Protein AF-A0A8D9FHT0-F1 (afdb_monomer_lite)

Organism: NCBI:txid428564

InterPro domains:
  IPR005331 Sulfotransferase [PF03567] (3-118)
  IPR018011 Carbohydrate sulfotransferase 8-10 [PTHR12137] (2-121)

Structure (mmCIF, N/CA/C/O backbone):
data_AF-A0A8D9FHT0-F1
#
_entry.id   AF-A0A8D9FHT0-F1
#
loop_
_atom_site.group_PDB
_atom_site.id
_atom_site.type_symbol
_atom_site.label_atom_id
_atom_site.label_alt_id
_atom_site.label_comp_id
_atom_site.label_asym_id
_atom_site.label_entity_id
_atom_site.label_seq_id
_atom_site.pdbx_PDB_ins_code
_atom_site.Cartn_x
_atom_site.Cartn_y
_atom_site.Cartn_z
_atom_site.occupancy
_atom_site.B_iso_or_equiv
_atom_site.auth_seq_id
_atom_site.auth_comp_id
_atom_site.auth_asym_id
_atom_site.auth_atom_id
_atom_site.pdbx_PDB_model_num
ATOM 1 N N . ARG A 1 1 ? 11.904 -12.312 -23.264 1.00 68.75 1 ARG A N 1
ATOM 2 C CA . ARG A 1 1 ? 10.991 -13.235 -23.988 1.00 68.75 1 ARG A CA 1
ATOM 3 C C . ARG A 1 1 ? 10.876 -14.484 -23.127 1.00 68.75 1 ARG A C 1
ATOM 5 O O . ARG A 1 1 ? 11.935 -14.932 -22.701 1.00 68.75 1 ARG A O 1
ATOM 12 N N . PRO A 1 2 ? 9.663 -14.980 -22.835 1.00 80.62 2 PRO A N 1
ATOM 13 C CA . PRO A 1 2 ? 9.481 -16.118 -21.934 1.00 80.62 2 PRO A CA 1
ATOM 14 C C . PRO A 1 2 ? 10.185 -17.368 -22.469 1.00 80.62 2 PRO A C 1
ATOM 16 O O . PRO A 1 2 ? 10.289 -17.547 -23.688 1.00 80.62 2 PRO A O 1
ATOM 19 N N . THR A 1 3 ? 10.683 -18.204 -21.558 1.00 86.88 3 THR A N 1
ATOM 20 C CA . THR A 1 3 ? 11.285 -19.500 -21.895 1.00 86.88 3 THR A CA 1
ATOM 21 C C . THR A 1 3 ? 10.193 -20.556 -22.103 1.00 86.88 3 THR A C 1
ATOM 23 O O . THR A 1 3 ? 9.031 -20.333 -21.764 1.00 86.88 3 THR A O 1
ATOM 26 N N . ASN A 1 4 ? 10.542 -21.735 -22.631 1.00 92.06 4 ASN A N 1
ATOM 27 C CA . ASN A 1 4 ? 9.584 -22.846 -22.741 1.00 92.06 4 ASN A CA 1
ATOM 28 C C . ASN A 1 4 ? 9.063 -23.311 -21.368 1.00 92.06 4 ASN A C 1
ATOM 30 O O . ASN A 1 4 ? 7.916 -23.744 -21.264 1.00 92.06 4 ASN A O 1
ATOM 34 N N . HIS A 1 5 ? 9.883 -23.199 -20.318 1.00 90.00 5 HIS A N 1
ATOM 35 C CA . HIS A 1 5 ? 9.452 -23.480 -18.950 1.00 90.00 5 HIS A CA 1
ATOM 36 C C . HIS A 1 5 ? 8.397 -22.466 -18.500 1.00 90.00 5 HIS A C 1
ATOM 38 O O . HIS A 1 5 ? 7.301 -22.857 -18.109 1.00 90.00 5 HIS A O 1
ATOM 44 N N . SER A 1 6 ? 8.671 -21.171 -18.692 1.00 88.12 6 SER A N 1
ATOM 45 C CA . SER A 1 6 ? 7.744 -20.085 -18.352 1.00 88.12 6 SER A CA 1
ATOM 46 C C . SER A 1 6 ? 6.393 -20.235 -19.062 1.00 88.12 6 SER A C 1
ATOM 48 O O . SER A 1 6 ? 5.349 -20.000 -18.466 1.00 88.12 6 SER A O 1
ATOM 50 N N . LEU A 1 7 ? 6.393 -20.667 -20.332 1.00 87.19 7 LEU A N 1
ATOM 51 C CA . LEU A 1 7 ? 5.167 -20.888 -21.114 1.00 87.19 7 LEU A CA 1
ATOM 52 C C . LEU A 1 7 ? 4.338 -22.094 -20.650 1.00 87.19 7 LEU A C 1
ATOM 54 O O . LEU A 1 7 ? 3.150 -22.152 -20.955 1.00 87.19 7 LEU A O 1
ATOM 58 N N . SER A 1 8 ? 4.953 -23.063 -19.969 1.00 91.62 8 SER A N 1
ATOM 59 C CA . SER A 1 8 ? 4.286 -24.294 -19.526 1.00 91.62 8 SER A CA 1
ATOM 60 C C . SER A 1 8 ? 3.886 -24.269 -18.050 1.00 91.62 8 SER A C 1
ATOM 62 O O . SER A 1 8 ? 2.823 -24.787 -17.722 1.00 91.62 8 SER A O 1
ATOM 64 N N . HIS A 1 9 ? 4.702 -23.665 -17.181 1.00 90.50 9 HIS A N 1
ATOM 65 C CA . HIS A 1 9 ? 4.516 -23.694 -15.725 1.00 90.50 9 HIS A CA 1
ATOM 66 C C . HIS A 1 9 ? 4.124 -22.332 -15.141 1.00 90.50 9 HIS A C 1
ATOM 68 O O . HIS A 1 9 ? 3.348 -22.283 -14.190 1.00 90.50 9 HIS A O 1
ATOM 74 N N . GLY A 1 10 ? 4.616 -21.228 -15.717 1.00 86.00 10 GLY A N 1
ATOM 75 C CA . GLY A 1 10 ? 4.297 -19.868 -15.265 1.00 86.00 10 GLY A CA 1
ATOM 76 C C . GLY A 1 10 ? 4.744 -19.538 -13.833 1.00 86.00 10 GLY A C 1
ATOM 77 O O . GLY A 1 10 ? 4.212 -18.611 -13.229 1.00 86.00 10 GLY A O 1
ATOM 78 N N . ASP A 1 11 ? 5.695 -20.287 -13.280 1.00 90.19 11 ASP A N 1
ATOM 79 C CA . ASP A 1 11 ? 6.167 -20.213 -11.892 1.00 90.19 11 ASP A CA 1
ATOM 80 C C . ASP A 1 11 ? 7.479 -19.422 -11.724 1.00 90.19 11 ASP A C 1
ATOM 82 O O . ASP A 1 11 ? 7.941 -19.211 -10.603 1.00 90.19 11 ASP A O 1
ATOM 86 N N . ASP A 1 12 ? 8.066 -18.944 -12.822 1.00 90.75 12 ASP A N 1
ATOM 87 C CA . ASP A 1 12 ? 9.341 -18.221 -12.868 1.00 90.75 12 ASP A CA 1
ATOM 88 C C . ASP A 1 12 ? 9.189 -16.708 -13.105 1.00 90.75 12 ASP A C 1
ATOM 90 O O . ASP A 1 12 ? 10.163 -16.023 -13.422 1.00 90.75 12 ASP A O 1
ATOM 94 N N . VAL A 1 13 ? 7.979 -16.167 -12.928 1.00 91.12 13 VAL A N 1
ATOM 95 C CA . VAL A 1 13 ? 7.694 -14.738 -13.119 1.00 91.12 13 VAL A CA 1
ATOM 96 C C . VAL A 1 13 ? 8.490 -13.893 -12.125 1.00 91.12 13 VAL A C 1
ATOM 98 O O . VAL A 1 13 ? 8.353 -14.017 -10.905 1.00 91.12 13 VAL A O 1
ATOM 101 N N . THR A 1 14 ? 9.299 -12.970 -12.643 1.00 92.06 14 THR A N 1
ATOM 102 C CA . THR A 1 14 ? 10.044 -12.026 -11.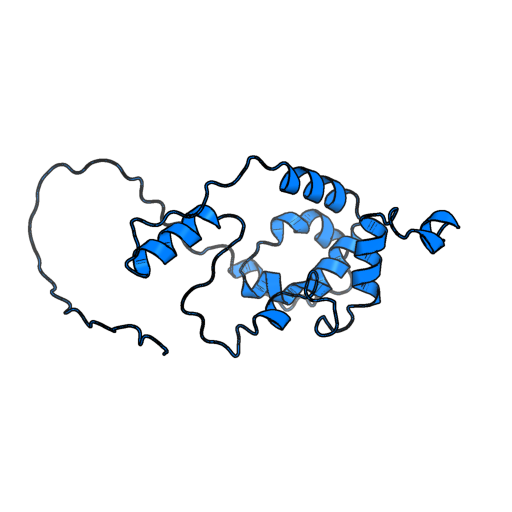807 1.00 92.06 14 THR A CA 1
ATOM 103 C C . THR A 1 14 ? 9.162 -10.872 -11.330 1.00 92.06 14 THR A C 1
ATOM 105 O O . THR A 1 14 ? 8.187 -10.485 -11.976 1.00 92.06 14 THR A O 1
ATOM 108 N N . PHE A 1 15 ? 9.549 -10.233 -10.222 1.00 93.31 15 PHE A N 1
ATOM 109 C CA . PHE A 1 15 ? 8.834 -9.055 -9.718 1.00 93.31 15 PHE A CA 1
ATOM 110 C C . PHE A 1 15 ? 8.802 -7.897 -10.732 1.00 93.31 15 PHE A C 1
ATOM 112 O O . PHE A 1 15 ? 7.802 -7.193 -10.839 1.00 93.31 15 PHE A O 1
ATOM 119 N N . SER A 1 16 ? 9.873 -7.722 -11.514 1.00 93.94 16 SER A N 1
ATOM 120 C CA . SER A 1 16 ? 9.934 -6.700 -12.566 1.00 93.94 16 SER A CA 1
ATOM 121 C C . SER A 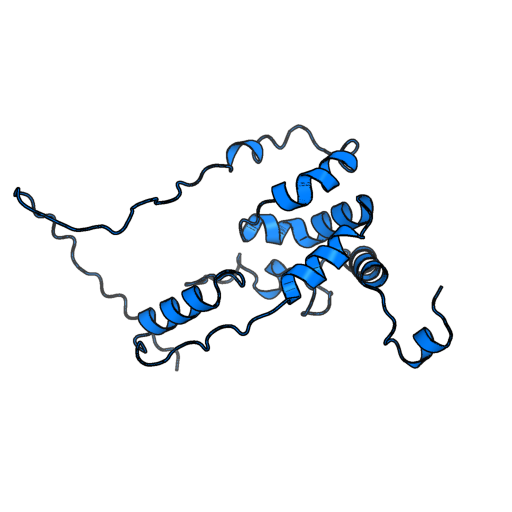1 16 ? 8.983 -7.005 -13.725 1.00 93.94 16 SER A C 1
ATOM 123 O O . SER A 1 16 ? 8.294 -6.108 -14.211 1.00 93.94 16 SER A O 1
ATOM 125 N N . GLU A 1 17 ? 8.884 -8.264 -14.157 1.00 92.94 17 GLU A N 1
ATOM 126 C CA . GLU A 1 17 ? 7.907 -8.665 -15.178 1.00 92.94 17 GLU A CA 1
ATOM 127 C C . GLU A 1 17 ? 6.476 -8.470 -14.687 1.00 92.94 17 GLU A C 1
ATOM 129 O O . GLU A 1 17 ? 5.649 -7.935 -15.425 1.00 92.94 17 GLU A O 1
ATOM 134 N N . PHE A 1 18 ? 6.205 -8.817 -13.427 1.00 93.50 18 PHE A N 1
ATOM 135 C CA . PHE A 1 18 ? 4.915 -8.563 -12.798 1.00 93.50 18 PHE A CA 1
ATOM 136 C C . PHE A 1 18 ? 4.585 -7.063 -12.748 1.00 93.50 18 PHE A C 1
ATOM 138 O O . PHE A 1 18 ? 3.523 -6.657 -13.211 1.00 93.50 18 PHE A O 1
ATOM 145 N N . ALA A 1 19 ? 5.506 -6.215 -12.282 1.00 94.31 19 ALA A N 1
ATOM 146 C CA . ALA A 1 19 ? 5.321 -4.762 -12.261 1.00 94.31 19 ALA A CA 1
ATOM 147 C C . ALA A 1 19 ? 5.012 -4.189 -13.657 1.00 94.31 19 ALA A C 1
ATOM 149 O O . ALA A 1 19 ? 4.067 -3.419 -13.825 1.00 94.31 19 ALA A O 1
ATOM 150 N N . ASN A 1 20 ? 5.766 -4.609 -14.676 1.00 93.25 20 ASN A N 1
ATOM 151 C CA . ASN A 1 20 ? 5.535 -4.197 -16.062 1.00 93.25 20 ASN A CA 1
ATOM 152 C C . ASN A 1 20 ? 4.193 -4.700 -16.609 1.00 93.25 20 ASN A C 1
ATOM 154 O O . ASN A 1 20 ? 3.529 -3.990 -17.365 1.00 93.25 20 ASN A O 1
ATOM 158 N N . PHE A 1 21 ? 3.773 -5.907 -16.226 1.00 92.94 21 PHE A N 1
ATOM 159 C CA . PHE A 1 21 ? 2.455 -6.433 -16.564 1.00 92.94 21 PHE A CA 1
ATOM 160 C C . PHE A 1 21 ? 1.334 -5.555 -15.990 1.00 92.94 21 PHE A C 1
ATOM 162 O O . PHE A 1 21 ? 0.391 -5.243 -16.720 1.00 92.94 21 PHE A O 1
ATOM 169 N N . LEU A 1 22 ? 1.453 -5.113 -14.731 1.00 94.50 22 LEU A N 1
ATOM 170 C CA . LEU A 1 22 ? 0.481 -4.204 -14.112 1.00 94.50 22 LEU A CA 1
ATOM 171 C C . LEU A 1 22 ? 0.409 -2.869 -14.852 1.00 94.50 22 LEU A C 1
ATOM 173 O O . LEU A 1 22 ? -0.681 -2.421 -15.189 1.00 94.50 22 LEU A O 1
ATOM 177 N N . ILE A 1 23 ? 1.559 -2.265 -15.160 1.00 92.62 23 ILE A N 1
ATOM 178 C CA . ILE A 1 23 ? 1.622 -0.988 -15.887 1.00 92.62 23 ILE A CA 1
ATOM 179 C C . ILE A 1 23 ? 0.979 -1.112 -17.272 1.00 92.62 23 ILE A C 1
ATOM 181 O O . ILE A 1 23 ? 0.225 -0.238 -17.690 1.00 92.62 23 ILE A O 1
ATOM 185 N N . LYS A 1 24 ? 1.273 -2.198 -17.997 1.00 91.19 24 LYS A N 1
ATOM 186 C CA . LYS A 1 24 ? 0.816 -2.377 -19.378 1.00 91.19 24 LYS A CA 1
ATOM 187 C C . LYS A 1 24 ? -0.681 -2.670 -19.481 1.00 91.19 24 LYS A C 1
ATOM 189 O O . LYS A 1 24 ? -1.307 -2.233 -20.441 1.00 91.19 24 LYS A O 1
ATOM 194 N N . ASN A 1 25 ? -1.231 -3.438 -18.542 1.00 87.69 25 ASN A N 1
ATOM 195 C CA . ASN A 1 25 ? -2.609 -3.933 -18.620 1.00 87.69 25 ASN A CA 1
ATOM 196 C C . ASN A 1 25 ? -3.568 -3.242 -17.639 1.00 87.69 25 ASN A C 1
ATOM 198 O O . ASN A 1 25 ? -4.762 -3.518 -17.662 1.00 87.69 25 ASN A O 1
ATOM 202 N N . GLY A 1 26 ? -3.065 -2.367 -16.768 1.00 80.62 26 GLY A N 1
ATOM 203 C CA . GLY A 1 26 ? -3.842 -1.694 -15.730 1.00 80.62 26 GLY A CA 1
ATOM 204 C C . GLY A 1 26 ? -4.388 -0.326 -16.129 1.00 80.62 26 GLY A C 1
ATOM 205 O O . GLY A 1 26 ? -4.586 0.488 -15.239 1.00 80.62 26 GLY A O 1
ATOM 206 N N . SER A 1 27 ? -4.604 -0.043 -17.421 1.00 69.44 27 SER A N 1
ATOM 207 C CA . SER A 1 27 ? -4.847 1.316 -17.946 1.00 69.44 27 SER A CA 1
ATOM 208 C C . SER A 1 27 ? -5.939 2.120 -17.225 1.00 69.44 27 SER A C 1
ATOM 210 O O . SER A 1 27 ? -5.793 3.333 -17.140 1.00 69.44 27 SER A O 1
ATOM 212 N N . ASP A 1 28 ? -6.945 1.459 -16.638 1.00 69.06 28 ASP A N 1
ATOM 213 C CA . ASP A 1 28 ? -7.997 2.103 -15.832 1.00 69.06 28 ASP A CA 1
ATOM 214 C C . ASP A 1 28 ? -8.105 1.573 -14.391 1.00 69.06 28 ASP A C 1
ATOM 216 O O . ASP A 1 28 ? -9.021 1.956 -13.668 1.00 69.06 28 ASP A O 1
ATOM 220 N N . GLY A 1 29 ? -7.223 0.662 -13.964 1.00 75.44 29 GLY A N 1
ATOM 221 C CA . GLY A 1 29 ? -7.236 0.045 -12.630 1.00 75.44 29 GLY A CA 1
ATOM 222 C C . GLY A 1 29 ? -8.425 -0.888 -12.340 1.00 75.44 29 GLY A C 1
ATOM 223 O O . GLY A 1 29 ? -8.240 -1.957 -11.768 1.00 75.44 29 GLY A O 1
ATOM 224 N N . ALA A 1 30 ? -9.639 -0.531 -12.759 1.00 74.50 30 ALA A N 1
ATOM 225 C CA . ALA A 1 30 ? -10.904 -1.155 -12.375 1.00 74.50 30 ALA A CA 1
ATOM 226 C C . ALA A 1 30 ? -11.045 -2.628 -12.796 1.00 74.50 30 ALA A C 1
ATOM 228 O O . ALA A 1 30 ? -11.562 -3.431 -12.025 1.00 74.50 30 ALA A O 1
ATOM 229 N N . GLU A 1 31 ? -10.532 -2.998 -13.971 1.00 84.31 31 GLU A N 1
ATOM 230 C CA . GLU A 1 31 ? -10.610 -4.367 -14.514 1.00 84.31 31 GLU A CA 1
ATOM 231 C C . GLU A 1 31 ? -9.413 -5.247 -14.112 1.00 84.31 31 GLU A C 1
ATOM 233 O O . GLU A 1 31 ? -9.283 -6.394 -14.541 1.00 84.31 31 GLU A O 1
ATOM 238 N N . MET A 1 32 ? -8.512 -4.734 -13.269 1.00 91.69 32 MET A N 1
ATOM 239 C CA . MET A 1 32 ? -7.407 -5.528 -12.736 1.00 91.69 32 MET A CA 1
ATOM 240 C C . MET A 1 32 ? -7.940 -6.612 -11.797 1.00 91.69 32 MET A C 1
ATOM 242 O O . MET A 1 32 ? -8.979 -6.437 -11.157 1.00 91.69 32 MET A O 1
ATOM 246 N N . ASN A 1 33 ? -7.211 -7.721 -11.672 1.00 92.88 33 ASN A N 1
ATOM 247 C CA . ASN A 1 33 ? -7.493 -8.723 -10.647 1.00 92.88 33 ASN A CA 1
ATOM 248 C C . ASN A 1 33 ? -7.542 -8.058 -9.260 1.00 92.88 33 ASN A C 1
ATOM 250 O O . ASN A 1 33 ? -6.706 -7.214 -8.939 1.00 92.88 33 ASN A O 1
ATOM 254 N N . GLU A 1 34 ? -8.509 -8.459 -8.442 1.00 93.50 34 GLU A N 1
ATOM 255 C CA . GLU A 1 34 ? -8.763 -7.903 -7.110 1.00 93.50 34 GLU A CA 1
ATOM 256 C C . GLU A 1 34 ? -7.554 -7.904 -6.165 1.00 93.50 34 GLU A C 1
ATOM 258 O O . GLU A 1 34 ? -7.473 -7.042 -5.298 1.00 93.50 34 GLU A O 1
ATOM 263 N N . HIS A 1 35 ? -6.580 -8.798 -6.345 1.00 93.00 35 HIS A N 1
ATOM 264 C CA . HIS A 1 35 ? -5.384 -8.853 -5.503 1.00 93.00 35 HIS A CA 1
ATOM 265 C C . HIS A 1 35 ? -4.387 -7.714 -5.751 1.00 93.00 35 HIS A C 1
ATOM 267 O O . HIS A 1 35 ? -3.557 -7.435 -4.888 1.00 93.00 35 HIS A O 1
ATOM 273 N N . TRP A 1 36 ? -4.430 -7.070 -6.917 1.00 92.69 36 TRP A N 1
ATOM 274 C CA . TRP A 1 36 ? -3.524 -5.970 -7.279 1.00 92.69 36 TRP A CA 1
ATOM 275 C C . TRP A 1 36 ? -4.249 -4.795 -7.939 1.00 92.69 36 TRP A C 1
ATOM 277 O O . TRP A 1 36 ? -3.628 -3.929 -8.557 1.00 92.69 36 TRP A O 1
ATOM 287 N N . ARG A 1 37 ? -5.575 -4.771 -7.816 1.00 94.44 37 ARG A N 1
ATOM 288 C CA . ARG A 1 37 ? -6.418 -3.636 -8.164 1.00 94.44 37 ARG A CA 1
ATOM 289 C C . ARG A 1 37 ? -6.193 -2.510 -7.147 1.00 94.44 37 ARG A C 1
ATOM 291 O O . ARG A 1 37 ? -6.101 -2.806 -5.955 1.00 94.44 37 ARG A O 1
ATOM 298 N N . PRO A 1 38 ? -6.164 -1.234 -7.572 1.00 94.56 38 PRO A N 1
ATOM 299 C CA . PRO A 1 38 ? -6.137 -0.122 -6.633 1.00 94.56 38 PRO A CA 1
ATOM 300 C C . PRO A 1 38 ? -7.287 -0.199 -5.616 1.00 94.56 38 PRO A C 1
ATOM 302 O O . PRO A 1 38 ? -8.441 -0.472 -5.965 1.00 94.56 38 PRO A O 1
ATOM 305 N N . VAL A 1 39 ? -6.976 0.049 -4.348 1.00 93.81 39 VAL A N 1
ATOM 306 C CA . VAL A 1 39 ? -7.885 -0.162 -3.211 1.00 93.81 39 VAL A CA 1
ATOM 307 C C . VAL A 1 39 ? -9.123 0.723 -3.321 1.00 93.81 39 VAL A C 1
ATOM 309 O O . VAL A 1 39 ? -10.230 0.280 -3.017 1.00 93.81 39 VAL A O 1
ATOM 312 N N . HIS A 1 40 ? -8.990 1.946 -3.829 1.00 93.62 40 HIS A N 1
ATOM 313 C CA . HIS A 1 40 ? -10.120 2.848 -4.035 1.00 93.62 40 HIS A CA 1
ATOM 314 C C . HIS A 1 40 ? -11.167 2.303 -5.021 1.00 93.62 40 HIS A C 1
ATOM 316 O O . HIS A 1 40 ? -12.345 2.637 -4.881 1.00 93.62 40 HIS A O 1
ATOM 322 N N . HIS A 1 41 ? -10.792 1.431 -5.966 1.00 93.69 41 HIS A N 1
ATOM 323 C CA . HIS A 1 41 ? -11.761 0.740 -6.825 1.00 93.69 41 HIS A CA 1
ATOM 324 C C . HIS A 1 41 ? -12.483 -0.400 -6.097 1.00 93.69 41 HIS A C 1
ATOM 326 O O . HIS A 1 41 ? -13.653 -0.650 -6.381 1.00 93.69 41 HIS A O 1
ATOM 332 N N . LEU A 1 42 ? -11.813 -1.082 -5.163 1.00 93.00 42 LEU A N 1
ATOM 333 C CA . LEU A 1 42 ? -12.401 -2.174 -4.379 1.00 93.00 42 LEU A CA 1
ATOM 334 C C . LEU A 1 42 ? -13.333 -1.645 -3.286 1.00 93.00 42 LEU A C 1
ATOM 336 O O . LEU A 1 42 ? -14.480 -2.072 -3.184 1.00 93.00 42 LEU A O 1
ATOM 340 N N . CYS A 1 43 ? -12.851 -0.694 -2.491 1.00 92.38 43 CYS A N 1
ATOM 341 C CA . CYS A 1 43 ? -13.559 -0.178 -1.324 1.00 92.38 43 CYS A CA 1
ATOM 342 C C . CYS A 1 43 ? -14.534 0.953 -1.671 1.00 92.38 43 CYS A C 1
ATOM 344 O O . CYS A 1 43 ? -15.468 1.207 -0.926 1.00 92.38 43 CYS A O 1
ATOM 346 N N . GLN A 1 44 ? -14.349 1.652 -2.795 1.00 92.12 44 GLN A N 1
ATOM 347 C CA . GLN A 1 44 ? -15.209 2.776 -3.190 1.00 92.12 44 GLN A CA 1
ATOM 348 C C . GLN A 1 44 ? -15.449 3.781 -2.033 1.00 92.12 44 GLN A C 1
ATOM 350 O O . GLN A 1 44 ? -16.604 4.071 -1.701 1.00 92.12 44 GLN A O 1
ATOM 355 N N . PRO A 1 45 ? -14.387 4.349 -1.421 1.00 90.69 45 PRO A N 1
ATOM 356 C CA . PRO A 1 45 ? -14.489 5.185 -0.214 1.00 90.69 45 PRO A CA 1
ATOM 357 C C . PRO A 1 45 ? -15.330 6.456 -0.397 1.00 90.69 45 PRO A C 1
ATOM 359 O O . PRO A 1 45 ? -15.773 7.050 0.576 1.00 90.69 45 PRO A O 1
ATOM 362 N N . CYS A 1 46 ?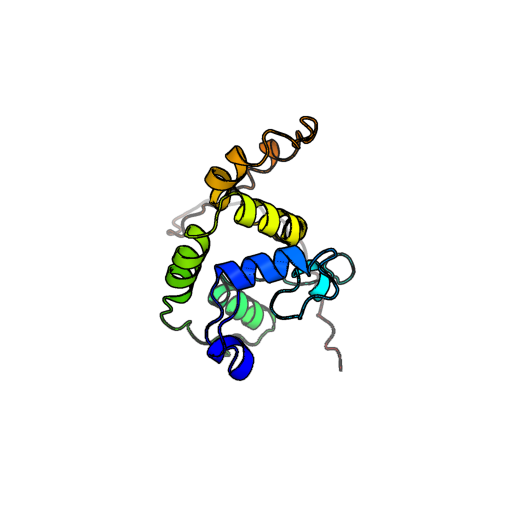 -15.590 6.874 -1.639 1.00 89.44 46 CYS A N 1
ATOM 363 C CA . CYS A 1 46 ? -16.477 7.999 -1.939 1.00 89.44 46 CYS A CA 1
ATOM 364 C C . CYS A 1 46 ? -17.974 7.633 -1.929 1.00 89.44 46 CYS A C 1
ATOM 366 O O . CYS A 1 46 ? -18.814 8.527 -1.966 1.00 89.44 46 CYS A O 1
ATOM 368 N N . LYS A 1 47 ? -18.319 6.340 -1.954 1.00 93.69 47 LYS A N 1
ATOM 369 C CA . LYS A 1 47 ? -19.705 5.843 -2.029 1.00 93.69 47 LYS A CA 1
ATOM 370 C C . LYS A 1 47 ? -20.156 5.128 -0.759 1.00 93.69 47 LYS A C 1
ATOM 372 O O . LYS A 1 47 ? -21.357 5.017 -0.532 1.00 93.69 47 LYS A O 1
ATOM 377 N N . ILE A 1 48 ? -19.215 4.620 0.031 1.00 94.31 48 ILE A N 1
ATOM 378 C CA . ILE A 1 48 ? -19.486 3.886 1.265 1.00 94.31 48 ILE A CA 1
ATOM 379 C C . ILE A 1 48 ? -19.016 4.731 2.446 1.00 94.31 48 ILE A C 1
ATOM 381 O O . ILE A 1 48 ? -17.867 5.166 2.489 1.00 94.31 48 ILE A O 1
ATOM 385 N N . ASN A 1 49 ? -19.908 4.943 3.414 1.00 94.94 49 ASN A N 1
ATOM 386 C CA . ASN A 1 49 ? -19.588 5.642 4.654 1.00 94.94 49 ASN A CA 1
ATOM 387 C C . ASN A 1 49 ? -18.992 4.642 5.645 1.00 94.94 49 ASN A C 1
ATOM 389 O O . ASN A 1 49 ? -19.726 3.910 6.303 1.00 94.94 49 ASN A O 1
ATOM 393 N N . TYR A 1 50 ? -17.667 4.587 5.706 1.00 92.44 50 TYR A N 1
ATOM 394 C CA . TYR A 1 50 ? -16.950 3.729 6.639 1.00 92.44 50 TYR A CA 1
ATOM 395 C C . TYR A 1 50 ? -16.915 4.346 8.039 1.00 92.44 50 TYR A C 1
ATOM 397 O O . TYR A 1 50 ? -16.492 5.488 8.199 1.00 92.44 50 TYR A O 1
ATOM 405 N N . ASP A 1 51 ? -17.292 3.567 9.054 1.00 92.44 51 ASP A N 1
ATOM 406 C CA . ASP A 1 51 ? -17.131 3.955 10.463 1.00 92.44 51 ASP A CA 1
ATOM 407 C C . ASP A 1 51 ? -15.675 3.809 10.941 1.00 92.44 51 ASP A C 1
ATOM 409 O O . ASP A 1 51 ? -15.261 4.442 11.911 1.00 92.44 51 ASP A O 1
ATOM 413 N N . PHE A 1 52 ? -14.887 2.976 10.250 1.00 92.19 52 PHE A N 1
ATOM 414 C CA . PHE A 1 52 ? -13.492 2.695 10.573 1.00 92.19 52 PHE A CA 1
ATOM 415 C C . PHE A 1 52 ? -12.671 2.377 9.314 1.00 92.19 52 PHE A C 1
ATOM 417 O O . PHE A 1 52 ? -13.125 1.636 8.441 1.00 92.19 52 PHE A O 1
ATOM 424 N N . ILE A 1 53 ? -11.445 2.905 9.243 1.00 91.62 53 ILE A N 1
ATOM 425 C CA . ILE A 1 53 ? -10.448 2.598 8.206 1.00 91.62 53 ILE A CA 1
ATOM 426 C C . ILE A 1 53 ? -9.135 2.251 8.914 1.00 91.62 53 ILE A C 1
ATOM 428 O O . ILE A 1 53 ? -8.492 3.131 9.484 1.00 91.62 53 ILE A O 1
ATOM 432 N N . GLY A 1 54 ? -8.749 0.975 8.874 1.00 92.44 54 GLY A N 1
ATOM 433 C CA . GLY A 1 54 ? -7.495 0.485 9.455 1.00 92.44 54 GLY A CA 1
ATOM 434 C C . GLY A 1 54 ? -6.341 0.435 8.452 1.00 92.44 54 GLY A C 1
ATOM 435 O O . GLY A 1 54 ? -6.545 0.553 7.238 1.00 92.44 54 GLY A O 1
ATOM 436 N N . LYS A 1 55 ? -5.123 0.218 8.954 1.00 92.38 55 LYS A N 1
ATOM 437 C CA . LYS A 1 55 ? -3.903 0.050 8.150 1.00 92.38 55 LYS A CA 1
ATOM 438 C C . LYS A 1 55 ? -3.236 -1.292 8.431 1.00 92.38 55 LYS A C 1
ATOM 440 O O . LYS A 1 55 ? -3.282 -1.810 9.540 1.00 92.38 55 LYS A O 1
ATOM 445 N N . HIS A 1 56 ? -2.565 -1.856 7.427 1.00 89.31 56 HIS A N 1
ATOM 446 C CA . HIS A 1 56 ? -1.842 -3.122 7.604 1.00 89.31 56 HIS A CA 1
ATOM 447 C C . HIS A 1 56 ? -0.672 -2.973 8.581 1.00 89.31 56 HIS A C 1
ATOM 449 O O . HIS A 1 56 ? -0.349 -3.902 9.318 1.00 89.31 56 HIS A O 1
ATOM 455 N N . GLU A 1 57 ? -0.051 -1.795 8.603 1.00 88.81 57 GLU A N 1
ATOM 456 C CA . GLU A 1 57 ? 1.055 -1.459 9.494 1.00 88.81 57 GLU A CA 1
ATOM 457 C C . GLU A 1 57 ? 0.650 -1.440 10.974 1.00 88.81 57 GLU A C 1
ATOM 459 O O . GLU A 1 57 ? 1.507 -1.662 11.824 1.00 88.81 57 GLU A O 1
ATOM 464 N N . THR A 1 58 ? -0.631 -1.197 11.261 1.00 92.62 58 THR A N 1
ATOM 465 C CA . THR A 1 58 ? -1.226 -1.117 12.605 1.00 92.62 58 THR A CA 1
ATOM 466 C C . THR A 1 58 ? -2.336 -2.149 12.796 1.00 92.62 58 THR A C 1
ATOM 468 O O . THR A 1 58 ? -3.192 -1.991 13.659 1.00 92.62 58 THR A O 1
ATOM 471 N N . LEU A 1 59 ? -2.340 -3.224 11.994 1.00 93.62 59 LEU A N 1
ATOM 472 C CA . LEU A 1 59 ? -3.442 -4.191 11.937 1.00 93.62 59 LEU A CA 1
ATOM 473 C C . LEU A 1 59 ? -3.775 -4.785 13.310 1.00 93.62 59 LEU A C 1
ATOM 475 O O . LEU A 1 59 ? -4.944 -4.982 13.632 1.00 93.62 59 LEU A O 1
ATOM 479 N N . TYR A 1 60 ? -2.752 -5.088 14.110 1.00 94.88 60 TYR A N 1
ATOM 480 C CA . TYR A 1 60 ? -2.938 -5.676 15.432 1.00 94.88 60 TYR A CA 1
ATOM 481 C C . TYR A 1 60 ? -3.612 -4.690 16.396 1.00 94.88 60 TYR A C 1
ATOM 483 O O . TYR A 1 60 ? -4.567 -5.055 17.085 1.00 94.88 60 TYR A O 1
ATOM 491 N N . GLU A 1 61 ? -3.146 -3.445 16.441 1.00 95.62 61 GLU A N 1
ATOM 492 C CA . GLU A 1 61 ? -3.701 -2.380 17.276 1.00 95.62 61 GLU A CA 1
ATOM 493 C C . GLU A 1 61 ? -5.121 -2.011 16.830 1.00 95.62 61 GLU A C 1
ATOM 495 O O . GLU A 1 61 ? -6.037 -1.986 17.654 1.00 95.62 61 GLU A O 1
ATOM 500 N N . ASP A 1 62 ? -5.311 -1.815 15.525 1.00 96.88 62 ASP A N 1
ATOM 501 C CA . ASP A 1 62 ? -6.577 -1.454 14.886 1.00 96.88 62 ASP A CA 1
ATOM 502 C C . ASP A 1 62 ? -7.659 -2.510 15.140 1.00 96.88 62 ASP A C 1
ATOM 504 O O . ASP A 1 62 ? -8.775 -2.186 15.550 1.00 96.88 62 ASP A O 1
ATOM 508 N N . ALA A 1 63 ? -7.329 -3.793 14.958 1.00 96.12 63 ALA A N 1
ATOM 509 C CA . ALA A 1 63 ? -8.276 -4.881 15.174 1.00 96.12 63 ALA A CA 1
ATOM 510 C C . ALA A 1 63 ? -8.673 -5.015 16.652 1.00 96.12 63 ALA A C 1
ATOM 512 O O . ALA A 1 63 ? -9.848 -5.212 16.962 1.00 96.12 63 ALA A O 1
ATOM 513 N N . ASN A 1 64 ? -7.719 -4.885 17.581 1.00 95.88 64 ASN A N 1
ATOM 514 C CA . ASN A 1 64 ? -8.020 -4.951 19.012 1.00 95.88 64 ASN A CA 1
ATOM 515 C C . ASN A 1 64 ? -8.827 -3.736 19.497 1.00 95.88 64 ASN A C 1
ATOM 517 O O . ASN A 1 64 ? -9.693 -3.895 20.362 1.00 95.88 64 ASN A O 1
ATOM 521 N N . LEU A 1 65 ? -8.580 -2.545 18.943 1.00 95.38 65 LEU A N 1
ATOM 522 C CA . LEU A 1 65 ? -9.403 -1.363 19.196 1.00 95.38 65 LEU A CA 1
ATOM 523 C C . LEU A 1 65 ? -10.841 -1.600 18.722 1.00 95.38 65 LEU A C 1
ATOM 525 O O . LEU A 1 65 ? -11.773 -1.412 19.500 1.00 95.38 65 LEU A O 1
ATOM 529 N N . LEU A 1 66 ? -11.022 -2.090 17.493 1.00 96.00 66 LEU A N 1
ATOM 530 C CA . LEU A 1 66 ? -12.348 -2.350 16.935 1.00 96.00 66 LEU A CA 1
ATOM 531 C C . LEU A 1 66 ? -13.127 -3.394 17.753 1.00 96.00 66 LEU A C 1
ATOM 533 O O . LEU A 1 66 ? -14.294 -3.178 18.065 1.00 96.00 66 LEU A O 1
ATOM 537 N N . LEU A 1 67 ? -12.483 -4.488 18.175 1.00 95.94 67 LEU A N 1
ATOM 538 C CA . LEU A 1 67 ? -13.105 -5.505 19.038 1.00 95.94 67 LEU A CA 1
ATOM 539 C C . LEU A 1 67 ? -13.577 -4.922 20.380 1.00 95.94 67 LEU A C 1
ATOM 541 O O . LEU A 1 67 ? -14.650 -5.275 20.876 1.00 95.94 67 LEU A O 1
ATOM 545 N N . LYS A 1 68 ? -12.803 -3.999 20.962 1.00 95.56 68 LYS A N 1
ATOM 546 C CA . LYS A 1 68 ? -13.190 -3.298 22.190 1.00 95.56 68 LYS A CA 1
ATOM 547 C C . LYS A 1 68 ? -14.410 -2.402 21.963 1.00 95.56 68 LYS A C 1
ATOM 549 O O . LYS A 1 68 ? -15.349 -2.474 22.754 1.00 95.56 68 LYS A O 1
ATOM 554 N N . GLU A 1 69 ? -14.418 -1.608 20.894 1.00 94.94 69 GLU A N 1
ATOM 555 C CA . GLU A 1 69 ? -15.542 -0.721 20.547 1.00 94.94 69 GLU A CA 1
ATOM 556 C C . GLU A 1 69 ? -16.824 -1.503 20.205 1.00 94.94 69 GLU A C 1
ATOM 558 O O . GLU A 1 69 ? -17.930 -1.055 20.496 1.00 94.94 69 GLU A O 1
ATOM 563 N N . MET A 1 70 ? -16.694 -2.723 19.674 1.00 95.62 70 MET A N 1
ATOM 564 C CA . MET A 1 70 ? -17.816 -3.638 19.423 1.00 95.62 70 MET A CA 1
ATOM 565 C C . MET A 1 70 ? -18.365 -4.323 20.689 1.00 95.62 70 MET A C 1
ATOM 567 O O . MET A 1 70 ? -19.300 -5.120 20.597 1.00 95.62 70 MET A O 1
ATOM 571 N N . GLY A 1 71 ? -17.805 -4.046 21.870 1.00 96.31 71 GLY A N 1
ATOM 572 C CA . GLY A 1 71 ? -18.259 -4.634 23.131 1.00 96.31 71 GLY A CA 1
ATOM 573 C C . GLY A 1 71 ? -17.835 -6.091 23.336 1.00 96.31 71 GLY A C 1
ATOM 574 O O . GLY A 1 71 ? -18.434 -6.784 24.156 1.00 96.31 71 GLY A O 1
ATOM 575 N N . VAL A 1 72 ? -16.796 -6.554 22.629 1.00 96.38 72 VAL A N 1
ATOM 576 C CA . VAL A 1 72 ? -16.219 -7.905 22.769 1.00 96.38 72 VAL A CA 1
ATOM 577 C C . VAL A 1 72 ? -14.753 -7.859 23.236 1.00 96.38 72 VAL A C 1
ATOM 579 O O . VAL A 1 72 ? -13.874 -8.436 22.595 1.00 96.38 72 VAL A O 1
ATOM 582 N N . PRO A 1 73 ? -14.443 -7.194 24.367 1.00 91.69 73 PRO A N 1
ATOM 583 C CA . PRO A 1 73 ? -13.065 -6.942 24.801 1.00 91.69 73 PRO A CA 1
ATOM 584 C C . PRO A 1 73 ? -12.271 -8.212 25.151 1.00 91.69 73 PRO A C 1
ATOM 586 O O . PRO A 1 73 ? -11.034 -8.168 25.171 1.00 91.69 73 PRO A O 1
ATOM 589 N N . ASP A 1 74 ? -12.969 -9.316 25.424 1.00 95.56 74 ASP A N 1
ATOM 590 C CA . ASP A 1 74 ? -12.386 -10.615 25.774 1.00 95.56 74 ASP A CA 1
ATOM 591 C C . ASP A 1 74 ? -11.855 -11.376 24.549 1.00 95.56 74 ASP A C 1
ATOM 593 O O . ASP A 1 74 ? -11.008 -12.260 24.685 1.00 95.56 74 ASP A O 1
ATOM 597 N N . VAL A 1 75 ? -12.303 -11.014 23.341 1.00 96.00 75 VAL A N 1
ATOM 598 C CA . VAL A 1 75 ? -11.749 -11.536 22.088 1.00 96.00 75 VAL A CA 1
ATOM 599 C C . VAL A 1 75 ? -10.507 -10.726 21.732 1.00 96.00 75 VAL A C 1
ATOM 601 O O . VAL A 1 75 ? -10.517 -9.495 21.772 1.00 96.00 75 VAL A O 1
ATOM 604 N N . LYS A 1 76 ? -9.419 -11.415 21.377 1.00 93.50 76 LYS A N 1
ATOM 605 C CA . LYS A 1 76 ? -8.163 -10.786 20.957 1.00 93.50 76 LYS A CA 1
ATOM 606 C C . LYS A 1 76 ? -7.835 -11.142 19.525 1.00 93.50 76 LYS A C 1
ATOM 608 O O . LYS A 1 76 ? -7.958 -12.298 19.121 1.00 93.50 76 LYS A O 1
ATOM 613 N N . PHE A 1 77 ? -7.380 -10.143 18.779 1.00 95.44 77 PHE A N 1
ATOM 614 C CA . PHE A 1 77 ? -6.796 -10.392 17.473 1.00 95.44 77 PHE A CA 1
ATOM 615 C C . PHE A 1 77 ? -5.479 -11.168 17.650 1.00 95.44 77 PHE A C 1
ATOM 617 O O . PHE A 1 77 ? -4.724 -10.855 18.578 1.00 95.44 77 PHE A O 1
ATOM 624 N N . PRO A 1 78 ? -5.186 -12.178 16.812 1.00 94.12 78 PRO A N 1
ATOM 625 C CA . PRO A 1 78 ? -3.947 -12.937 16.920 1.00 94.12 78 PRO A CA 1
ATOM 626 C C . PRO A 1 78 ? -2.718 -12.031 16.835 1.00 94.12 78 PRO A C 1
ATOM 628 O O . PRO A 1 78 ? -2.647 -11.150 15.976 1.00 94.12 78 PRO A O 1
ATOM 631 N N . SER A 1 79 ? -1.732 -12.269 17.701 1.00 90.50 79 SER A N 1
ATOM 632 C CA . SER A 1 79 ? -0.454 -11.564 17.616 1.00 90.50 79 SER A CA 1
ATOM 633 C C . SER A 1 79 ? 0.191 -11.810 16.250 1.00 90.50 79 SER A C 1
ATOM 635 O O . SER A 1 79 ? 0.217 -12.957 15.786 1.00 90.50 79 SER A O 1
ATOM 637 N N . PRO A 1 80 ? 0.721 -10.765 15.596 1.00 86.00 80 PRO A N 1
ATOM 638 C CA . PRO A 1 80 ? 1.311 -10.912 14.280 1.00 86.00 80 PRO A CA 1
ATOM 639 C C . PRO A 1 80 ? 2.543 -11.827 14.355 1.00 86.00 80 PRO A C 1
ATOM 641 O O . PRO A 1 80 ? 3.357 -11.694 15.275 1.00 86.00 80 PRO A O 1
ATOM 644 N N . PRO A 1 81 ? 2.715 -12.752 13.397 1.00 84.75 81 PRO A N 1
ATOM 645 C CA . PRO A 1 81 ? 3.931 -13.543 13.315 1.00 84.75 81 PRO A CA 1
ATOM 646 C C . PRO A 1 81 ? 5.118 -12.655 12.926 1.00 84.75 81 PRO A C 1
ATOM 648 O O . PRO A 1 81 ? 4.967 -11.654 12.218 1.00 84.75 81 PRO A O 1
ATOM 651 N N . VAL A 1 82 ? 6.326 -13.058 13.326 1.00 83.19 82 VAL A N 1
ATOM 652 C CA . VAL A 1 82 ? 7.552 -12.444 12.803 1.00 83.19 82 VAL A CA 1
ATOM 653 C C . VAL A 1 82 ? 7.602 -12.692 11.295 1.00 83.19 82 VAL A C 1
ATOM 655 O O . VAL A 1 82 ? 7.549 -13.834 10.843 1.00 83.19 82 VAL A O 1
ATOM 658 N N . SER A 1 83 ? 7.673 -11.615 10.513 1.00 84.19 83 SER A N 1
ATOM 659 C CA . SER A 1 83 ? 7.582 -11.666 9.055 1.00 84.19 83 SER A CA 1
ATOM 660 C C . SER A 1 83 ? 8.675 -10.825 8.410 1.00 84.19 83 SER A C 1
ATOM 662 O O . SER A 1 83 ? 8.802 -9.630 8.667 1.00 84.19 83 SER A O 1
ATOM 664 N N . GLU A 1 84 ? 9.432 -11.435 7.500 1.00 85.75 84 GLU A N 1
ATOM 665 C CA . GLU A 1 84 ? 10.416 -10.738 6.659 1.00 85.75 84 GLU A CA 1
ATOM 666 C C . GLU A 1 84 ? 9.794 -10.157 5.381 1.00 85.75 84 GLU A C 1
ATOM 668 O O . GLU A 1 84 ? 10.495 -9.609 4.527 1.00 85.75 84 GLU A O 1
ATOM 673 N N . THR A 1 85 ? 8.472 -10.267 5.225 1.00 86.19 85 THR A N 1
ATOM 674 C CA . THR A 1 85 ? 7.754 -9.879 4.002 1.00 86.19 85 THR A CA 1
ATOM 675 C C . THR A 1 85 ? 8.070 -8.444 3.596 1.00 86.19 85 THR A C 1
ATOM 677 O O . THR A 1 85 ? 8.421 -8.202 2.443 1.00 86.19 85 THR A O 1
ATOM 680 N N . ARG A 1 86 ? 8.071 -7.508 4.556 1.00 83.69 86 ARG A N 1
ATOM 681 C CA . ARG A 1 86 ? 8.438 -6.106 4.309 1.00 83.69 86 ARG A CA 1
ATOM 682 C C . ARG A 1 86 ? 9.839 -5.981 3.710 1.00 83.69 86 ARG A C 1
ATOM 684 O O . ARG A 1 86 ? 10.012 -5.298 2.712 1.00 83.69 86 ARG A O 1
ATOM 691 N N . GLN A 1 87 ? 10.831 -6.661 4.282 1.00 85.56 87 GLN A N 1
ATOM 692 C CA . GLN A 1 87 ? 12.219 -6.587 3.817 1.00 85.56 87 GLN A CA 1
ATOM 693 C C . GLN A 1 87 ? 12.375 -7.190 2.415 1.00 85.56 87 GLN A C 1
ATOM 695 O O . GLN A 1 87 ? 13.016 -6.594 1.547 1.00 85.56 87 GLN A O 1
ATOM 700 N N . ARG A 1 88 ? 11.745 -8.346 2.169 1.00 88.50 88 ARG A N 1
ATOM 701 C CA . ARG A 1 88 ? 11.768 -9.027 0.867 1.00 88.50 88 ARG A CA 1
ATOM 702 C C . ARG A 1 88 ? 11.115 -8.181 -0.223 1.00 88.50 88 ARG A C 1
ATOM 704 O O . ARG A 1 88 ? 11.717 -8.015 -1.281 1.00 88.50 88 ARG A O 1
ATOM 711 N N . ILE A 1 89 ? 9.931 -7.626 0.042 1.00 86.62 89 ILE A N 1
ATOM 712 C CA . ILE A 1 89 ? 9.219 -6.760 -0.907 1.00 86.62 89 ILE A CA 1
ATOM 713 C C . ILE A 1 89 ? 10.021 -5.485 -1.164 1.00 86.62 89 ILE A C 1
ATOM 715 O O . ILE A 1 89 ? 10.239 -5.150 -2.324 1.00 86.62 89 ILE A O 1
ATOM 719 N N . THR A 1 90 ? 10.542 -4.823 -0.124 1.00 85.00 90 THR A N 1
ATOM 720 C CA . THR A 1 90 ? 11.392 -3.633 -0.291 1.00 85.00 90 THR A CA 1
ATOM 721 C C . THR A 1 90 ? 12.588 -3.929 -1.192 1.00 85.00 90 THR A C 1
ATOM 723 O O . THR A 1 90 ? 12.858 -3.167 -2.114 1.00 85.00 90 THR A O 1
ATOM 726 N N . LYS A 1 91 ? 13.278 -5.058 -0.990 1.00 87.69 91 LYS A N 1
ATOM 727 C CA . LYS A 1 91 ? 14.411 -5.450 -1.838 1.00 87.69 91 LYS A CA 1
ATOM 728 C C . LYS A 1 91 ? 14.007 -5.632 -3.305 1.00 87.69 91 LYS A C 1
ATOM 730 O O . LYS A 1 91 ? 14.727 -5.180 -4.186 1.00 87.69 91 LYS A O 1
ATOM 735 N N . GLN A 1 92 ? 12.876 -6.285 -3.572 1.00 90.12 92 GLN A N 1
ATOM 736 C CA . GLN A 1 92 ? 12.376 -6.467 -4.940 1.00 90.12 92 GLN A CA 1
ATOM 737 C C . GLN A 1 92 ? 11.970 -5.133 -5.578 1.00 90.12 92 GLN A C 1
ATOM 739 O O . GLN A 1 92 ? 12.302 -4.877 -6.732 1.00 90.12 92 GLN A O 1
ATOM 744 N N . PHE A 1 93 ? 11.312 -4.265 -4.812 1.00 88.00 93 PHE A N 1
ATOM 745 C CA . PHE A 1 93 ? 10.869 -2.952 -5.267 1.00 88.00 93 PHE A CA 1
ATOM 746 C C . PHE A 1 93 ? 12.038 -2.021 -5.601 1.00 88.00 93 PHE A C 1
ATOM 748 O O . PHE A 1 93 ? 12.016 -1.357 -6.633 1.00 88.00 93 PHE A O 1
ATOM 755 N N . LEU A 1 94 ? 13.095 -2.021 -4.784 1.00 84.81 94 LEU A N 1
ATOM 756 C CA . LEU A 1 94 ? 14.302 -1.223 -5.025 1.00 84.81 94 LEU A CA 1
ATOM 757 C C . LEU A 1 94 ? 15.110 -1.683 -6.250 1.00 84.81 94 LEU A C 1
ATOM 759 O O . LEU A 1 94 ? 15.925 -0.917 -6.751 1.00 84.81 94 LEU A O 1
ATOM 763 N N . ASN A 1 95 ? 14.883 -2.903 -6.747 1.00 89.38 95 ASN A N 1
ATOM 764 C CA . ASN A 1 95 ? 15.510 -3.398 -7.977 1.00 89.38 95 ASN A CA 1
ATOM 765 C C . ASN A 1 95 ? 14.785 -2.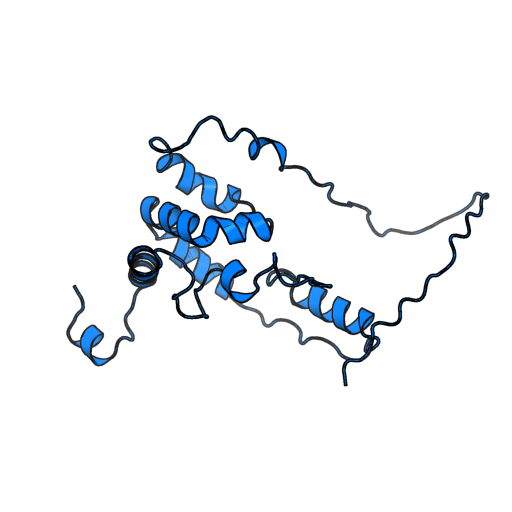936 -9.254 1.00 89.38 95 ASN A C 1
ATOM 767 O O . ASN A 1 95 ? 15.256 -3.221 -10.357 1.00 89.38 95 ASN A O 1
ATOM 771 N N . LEU A 1 96 ? 13.628 -2.278 -9.137 1.00 89.56 96 LEU A N 1
ATOM 772 C CA . LEU A 1 96 ? 12.911 -1.736 -10.287 1.00 89.56 96 LEU A CA 1
ATOM 773 C C . LEU A 1 96 ? 13.596 -0.475 -10.823 1.00 89.56 96 LEU A C 1
ATOM 775 O O . LEU A 1 96 ? 14.218 0.284 -10.082 1.00 89.56 96 LEU A O 1
ATOM 779 N N . SER A 1 97 ? 13.433 -0.212 -12.121 1.00 89.94 97 SER A N 1
ATOM 780 C CA . SER A 1 97 ? 13.881 1.060 -12.690 1.00 89.94 97 SER A CA 1
ATOM 781 C C . SER A 1 97 ? 13.035 2.223 -12.167 1.00 89.94 97 SER A C 1
ATOM 783 O O . SER A 1 97 ? 11.840 2.067 -11.900 1.00 89.94 97 SER A O 1
ATOM 785 N N . HIS A 1 98 ? 13.627 3.417 -12.105 1.00 85.69 98 HIS A N 1
ATOM 786 C CA . HIS A 1 98 ? 12.911 4.637 -11.721 1.00 85.69 98 HIS A CA 1
ATOM 787 C C . HIS A 1 98 ? 11.649 4.869 -12.567 1.00 85.69 98 HIS A C 1
ATOM 789 O O . HIS A 1 98 ? 10.597 5.191 -12.020 1.00 85.69 98 HIS A O 1
ATOM 795 N N . THR A 1 99 ? 11.713 4.623 -13.880 1.00 88.25 99 THR A N 1
ATOM 796 C CA . THR A 1 99 ? 10.556 4.717 -14.786 1.00 88.25 99 THR A CA 1
ATOM 797 C C . THR A 1 99 ? 9.433 3.759 -14.391 1.00 88.25 99 THR A C 1
ATOM 799 O O . THR A 1 99 ? 8.277 4.170 -14.335 1.00 88.25 99 THR A O 1
ATOM 802 N N . THR A 1 100 ? 9.766 2.507 -14.056 1.00 89.94 100 THR A N 1
ATOM 803 C CA . THR A 1 100 ? 8.777 1.509 -13.609 1.00 89.94 100 THR A CA 1
ATOM 804 C C . THR A 1 100 ? 8.116 1.960 -12.307 1.00 89.94 100 THR A C 1
ATOM 806 O O . THR A 1 100 ? 6.896 1.912 -12.179 1.00 89.94 100 THR A O 1
ATOM 809 N N . ILE A 1 101 ? 8.907 2.458 -11.351 1.00 89.25 101 ILE A N 1
ATOM 810 C CA . ILE A 1 101 ? 8.407 2.977 -10.071 1.00 89.25 101 ILE A CA 1
ATOM 811 C C . ILE A 1 101 ? 7.456 4.162 -10.293 1.00 89.25 101 ILE A C 1
ATOM 813 O O . ILE A 1 101 ? 6.381 4.208 -9.699 1.00 89.25 101 ILE A O 1
ATOM 817 N N . ALA A 1 102 ? 7.817 5.102 -11.168 1.00 86.50 102 ALA A N 1
ATOM 818 C CA . ALA A 1 102 ? 6.990 6.262 -11.486 1.00 86.50 102 ALA A CA 1
ATOM 819 C C . ALA A 1 102 ? 5.655 5.877 -12.147 1.00 86.50 102 ALA A C 1
ATOM 821 O O . ALA A 1 102 ? 4.617 6.451 -11.812 1.00 86.50 102 ALA A O 1
ATOM 822 N N . GLN A 1 103 ? 5.667 4.894 -13.052 1.00 90.00 103 GLN A N 1
ATOM 823 C CA . GLN A 1 103 ? 4.464 4.382 -13.713 1.00 90.00 103 GLN A CA 1
ATOM 824 C C . GLN A 1 103 ? 3.563 3.600 -12.750 1.00 90.00 103 GLN A C 1
ATOM 826 O O . GLN A 1 103 ? 2.353 3.819 -12.746 1.00 90.00 103 GLN A O 1
ATOM 831 N N . LEU A 1 104 ? 4.138 2.756 -11.883 1.00 91.12 104 LEU A N 1
ATOM 832 C CA . LEU A 1 104 ? 3.395 2.109 -10.796 1.00 91.12 104 LEU A CA 1
ATOM 833 C C . LEU A 1 104 ? 2.761 3.147 -9.870 1.00 91.12 104 LEU A C 1
ATOM 835 O O . LEU A 1 104 ? 1.598 3.020 -9.505 1.00 91.12 104 LEU A O 1
ATOM 839 N N . TYR A 1 105 ? 3.496 4.199 -9.515 1.00 89.25 105 TYR A N 1
ATOM 840 C CA . TYR A 1 105 ? 2.937 5.267 -8.699 1.00 89.25 105 TYR A CA 1
ATOM 841 C C . TYR A 1 105 ? 1.744 5.940 -9.389 1.00 89.25 105 TYR A C 1
ATOM 843 O O . TYR A 1 105 ? 0.717 6.127 -8.746 1.00 89.25 105 TYR A O 1
ATOM 851 N N . LYS A 1 106 ? 1.833 6.246 -10.690 1.00 89.44 106 LYS A N 1
ATOM 852 C CA . LYS A 1 106 ? 0.706 6.827 -11.437 1.00 89.44 106 LYS A CA 1
ATOM 853 C C . LYS A 1 106 ? -0.520 5.905 -11.426 1.00 89.44 106 LYS A C 1
ATOM 855 O O . LYS A 1 106 ? -1.627 6.393 -11.230 1.00 89.44 106 LYS A O 1
ATOM 860 N N . LEU A 1 107 ? -0.314 4.590 -11.534 1.00 91.94 107 LEU A N 1
ATOM 861 C CA . LEU A 1 107 ? -1.379 3.584 -11.439 1.00 91.94 107 LEU A CA 1
ATOM 862 C C . LEU A 1 107 ? -2.074 3.567 -10.061 1.00 91.94 107 LEU A C 1
ATOM 864 O O . LEU A 1 107 ? -3.292 3.436 -9.992 1.00 91.94 107 LEU A O 1
ATOM 868 N N . PHE A 1 108 ? -1.328 3.737 -8.965 1.00 92.19 108 PHE A N 1
ATOM 869 C CA . PHE A 1 108 ? -1.860 3.686 -7.591 1.00 92.19 108 PHE A CA 1
ATOM 870 C C . PHE A 1 108 ? -2.048 5.066 -6.934 1.00 92.19 108 PHE A C 1
ATOM 872 O O . PHE A 1 108 ? -2.354 5.151 -5.745 1.00 92.19 108 PHE A O 1
ATOM 879 N N . GLN A 1 109 ? -1.885 6.166 -7.676 1.00 90.06 109 GLN A N 1
ATOM 880 C CA . GLN A 1 109 ? -1.787 7.528 -7.133 1.00 90.06 109 GLN A CA 1
ATOM 881 C C . GLN A 1 109 ? -2.957 7.900 -6.214 1.00 90.06 109 GLN A C 1
ATOM 883 O O . GLN A 1 109 ? -2.760 8.536 -5.176 1.00 90.06 109 GLN A O 1
ATOM 888 N N . MET A 1 110 ? -4.177 7.515 -6.591 1.00 90.62 110 MET A N 1
ATOM 889 C CA . MET A 1 110 ? -5.368 7.819 -5.802 1.00 90.62 110 MET A CA 1
ATOM 890 C C . MET A 1 110 ? -5.376 7.112 -4.448 1.00 90.62 110 MET A C 1
ATOM 892 O O . MET A 1 110 ? -5.808 7.722 -3.475 1.00 90.62 110 MET A O 1
ATOM 896 N N . ASP A 1 111 ? -4.836 5.896 -4.343 1.00 92.31 111 ASP A N 1
ATOM 897 C CA . ASP A 1 111 ? -4.725 5.201 -3.056 1.00 92.31 111 ASP A CA 1
ATOM 898 C C . ASP A 1 111 ? -3.762 5.933 -2.122 1.00 92.31 111 ASP A C 1
ATOM 900 O O . ASP A 1 111 ? -4.075 6.155 -0.952 1.00 92.31 111 ASP A O 1
ATOM 904 N N . PHE A 1 112 ? -2.616 6.382 -2.644 1.00 91.25 112 PHE A N 1
ATOM 905 C CA . PHE A 1 112 ? -1.664 7.166 -1.856 1.00 91.25 112 PHE A CA 1
ATOM 906 C C . PHE A 1 112 ? -2.303 8.441 -1.300 1.00 91.25 112 PHE A C 1
ATOM 908 O O . PHE A 1 112 ? -2.122 8.756 -0.122 1.00 91.25 112 PHE A O 1
ATOM 915 N N . LYS A 1 113 ? -3.088 9.143 -2.129 1.00 88.81 113 LYS A N 1
ATOM 916 C CA . LYS A 1 113 ? -3.807 10.359 -1.731 1.00 88.81 113 LYS A CA 1
ATOM 917 C C . LYS A 1 113 ? -4.907 10.069 -0.707 1.00 88.81 113 LYS A C 1
ATOM 919 O O . LYS A 1 113 ? -4.956 10.729 0.324 1.00 88.81 113 LYS A O 1
ATOM 924 N N . LEU A 1 114 ? -5.771 9.090 -0.973 1.00 90.94 114 LEU A N 1
ATOM 925 C CA . LEU A 1 114 ? -6.946 8.797 -0.144 1.00 90.94 114 LEU A CA 1
ATOM 926 C C . LEU A 1 114 ? -6.580 8.204 1.220 1.00 90.94 114 LEU A C 1
ATOM 928 O O . LEU A 1 114 ? -7.227 8.524 2.213 1.00 90.94 114 LEU A O 1
ATOM 932 N N . PHE A 1 115 ? -5.540 7.370 1.286 1.00 90.25 115 PHE A N 1
ATOM 933 C CA . PHE A 1 115 ? -5.126 6.680 2.517 1.00 90.25 115 PHE A CA 1
ATOM 934 C C . PHE A 1 115 ? -3.897 7.310 3.189 1.00 90.25 115 PHE A C 1
ATOM 936 O O . PHE A 1 115 ? -3.360 6.788 4.176 1.00 90.25 115 PHE A O 1
ATOM 943 N N . ASN A 1 116 ? -3.495 8.483 2.689 1.00 88.00 116 ASN A N 1
ATOM 944 C CA . ASN A 1 116 ? -2.502 9.359 3.293 1.00 88.00 116 ASN A CA 1
ATOM 945 C C . ASN A 1 116 ? -1.129 8.679 3.465 1.00 88.00 116 ASN A C 1
ATOM 947 O O . ASN A 1 116 ? -0.500 8.769 4.526 1.00 88.00 116 ASN A O 1
ATOM 951 N N . TYR A 1 117 ? -0.687 7.965 2.426 1.00 85.88 117 TYR A N 1
ATOM 952 C CA . TYR A 1 117 ? 0.643 7.362 2.356 1.00 85.88 117 TYR A CA 1
ATOM 953 C C . TYR A 1 117 ? 1.655 8.375 1.804 1.00 85.88 117 TYR A C 1
ATOM 955 O O . TYR A 1 117 ? 1.461 8.939 0.727 1.00 85.88 117 TYR A O 1
ATOM 963 N N . ASP A 1 118 ? 2.744 8.607 2.545 1.00 76.19 118 ASP A N 1
ATOM 964 C CA . ASP A 1 118 ? 3.768 9.583 2.163 1.00 76.19 118 ASP A CA 1
ATOM 965 C C . ASP A 1 118 ? 4.636 9.073 1.005 1.00 76.19 118 ASP A C 1
ATOM 967 O O . ASP A 1 118 ? 5.246 8.001 1.048 1.00 76.19 118 ASP A O 1
ATOM 971 N N . LEU A 1 119 ? 4.741 9.909 -0.021 1.00 66.81 119 LEU A N 1
ATOM 972 C CA . LEU A 1 119 ? 5.540 9.674 -1.211 1.00 66.81 119 LEU A CA 1
ATOM 973 C C . LEU A 1 119 ? 7.017 9.970 -1.008 1.00 66.81 119 LEU A C 1
ATOM 975 O O . LEU A 1 119 ? 7.810 9.613 -1.872 1.00 66.81 119 LEU A O 1
ATOM 979 N N . LYS A 1 120 ? 7.437 10.562 0.115 1.00 64.56 120 LYS A N 1
ATOM 980 C CA . LYS A 1 120 ? 8.860 10.766 0.439 1.00 64.56 120 LYS A CA 1
ATOM 981 C C . LYS A 1 120 ? 9.648 9.459 0.435 1.00 64.56 120 LYS A C 1
ATOM 983 O O . LYS A 1 120 ? 10.807 9.465 0.031 1.00 64.56 120 LYS A O 1
ATOM 988 N N . ALA A 1 121 ? 9.006 8.337 0.763 1.00 54.22 121 ALA A N 1
ATOM 989 C CA . ALA A 1 121 ? 9.602 7.005 0.650 1.00 54.22 121 ALA A CA 1
ATOM 990 C C . ALA A 1 121 ? 9.947 6.607 -0.803 1.00 54.22 121 ALA A C 1
ATOM 992 O O . ALA A 1 121 ? 10.845 5.799 -1.022 1.00 54.22 121 ALA A O 1
ATOM 993 N N . VAL A 1 122 ? 9.267 7.197 -1.791 1.00 58.16 122 VAL A N 1
ATOM 994 C CA . VAL A 1 122 ? 9.423 6.930 -3.233 1.00 58.16 122 VAL A CA 1
ATOM 995 C C . VAL A 1 122 ? 10.064 8.126 -3.972 1.00 58.16 122 VAL A C 1
ATOM 997 O O . VAL A 1 122 ? 10.584 7.984 -5.077 1.00 58.16 122 VAL A O 1
ATOM 1000 N N . SER A 1 123 ? 10.094 9.303 -3.340 1.00 53.06 123 SER A N 1
ATOM 1001 C CA . SER A 1 123 ? 10.465 10.610 -3.902 1.00 53.06 123 SER A CA 1
ATOM 1002 C C . SER A 1 123 ? 11.859 10.637 -4.526 1.00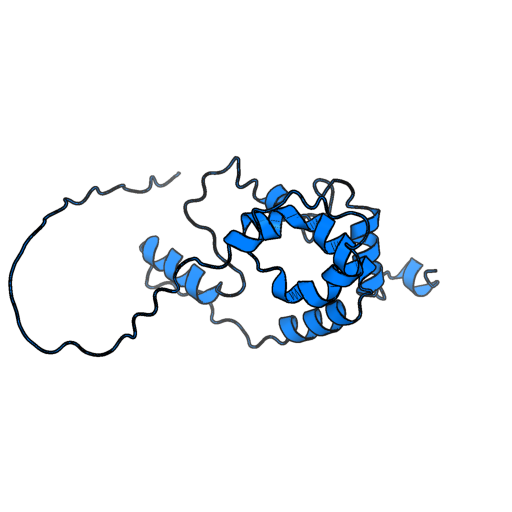 53.06 123 SER A C 1
ATOM 1004 O O . SER A 1 123 ? 12.010 11.098 -5.653 1.00 53.06 123 SER A O 1
ATOM 1006 N N . ASN A 1 124 ? 12.867 10.031 -3.889 1.00 53.81 124 ASN A N 1
ATOM 1007 C CA . ASN A 1 124 ? 14.223 9.978 -4.457 1.00 53.81 124 ASN A CA 1
ATOM 1008 C C . ASN A 1 124 ? 14.280 9.244 -5.813 1.00 53.81 124 ASN A C 1
ATOM 1010 O O . ASN A 1 124 ? 15.196 9.481 -6.593 1.00 53.81 124 ASN A O 1
ATOM 1014 N N . SER A 1 125 ? 13.296 8.383 -6.103 1.00 51.16 125 SER A N 1
ATOM 1015 C CA . SER A 1 125 ? 13.149 7.682 -7.383 1.00 51.16 125 SER A CA 1
ATOM 1016 C C . SER A 1 125 ? 12.217 8.384 -8.377 1.00 51.16 125 SER A C 1
ATOM 1018 O O . SER A 1 125 ? 12.314 8.137 -9.575 1.00 51.16 125 SER A O 1
ATOM 1020 N N . ILE A 1 126 ? 11.320 9.245 -7.894 1.00 53.16 126 ILE A N 1
ATOM 1021 C CA . ILE A 1 126 ? 10.296 9.948 -8.682 1.00 53.16 126 ILE A CA 1
ATOM 1022 C C . ILE A 1 126 ? 10.830 11.289 -9.204 1.00 53.16 126 ILE A C 1
ATOM 1024 O O . ILE A 1 126 ? 10.566 11.639 -10.352 1.00 53.16 126 ILE A O 1
ATOM 1028 N N . THR A 1 127 ? 11.649 11.999 -8.422 1.00 51.94 127 THR A N 1
ATOM 1029 C CA . THR A 1 127 ? 12.209 13.314 -8.792 1.00 51.94 127 THR A CA 1
ATOM 1030 C C . THR A 1 127 ? 13.003 13.284 -10.108 1.00 51.94 127 THR A C 1
ATOM 1032 O O . THR A 1 127 ? 13.047 14.286 -10.811 1.00 51.94 127 THR A O 1
ATOM 1035 N N . TYR A 1 128 ? 13.570 12.134 -10.493 1.00 43.50 128 TYR A N 1
ATOM 1036 C CA . TYR A 1 128 ? 14.303 11.970 -11.757 1.00 43.50 128 TYR A CA 1
ATOM 1037 C C . TYR A 1 128 ? 13.424 11.688 -12.988 1.00 43.50 128 TYR A C 1
ATOM 1039 O O . TYR A 1 128 ? 13.892 11.870 -14.106 1.00 43.50 128 TYR A O 1
ATOM 1047 N N . VAL A 1 129 ? 12.176 11.236 -12.815 1.00 45.94 129 VAL A N 1
ATOM 1048 C CA . VAL A 1 129 ? 11.286 10.851 -13.934 1.00 45.94 129 VAL A CA 1
ATOM 1049 C C . VAL A 1 129 ? 10.294 11.964 -14.292 1.00 45.94 129 VAL A C 1
ATOM 1051 O O . VAL A 1 129 ? 9.846 12.045 -15.428 1.00 45.94 129 VAL A O 1
ATOM 1054 N N . TYR A 1 130 ? 9.975 12.852 -13.347 1.00 42.03 130 TYR A N 1
ATOM 1055 C CA . TYR A 1 130 ? 8.946 13.892 -13.495 1.00 42.03 130 TYR A CA 1
ATOM 1056 C C . TYR A 1 130 ? 9.474 15.261 -13.965 1.00 42.03 130 TYR A C 1
ATOM 1058 O O . TYR A 1 130 ? 8.787 16.266 -13.795 1.00 42.03 130 TYR A O 1
ATOM 1066 N N . VAL A 1 131 ? 10.665 15.335 -14.568 1.00 41.38 131 VAL A N 1
ATOM 1067 C CA . VAL A 1 131 ? 11.171 16.602 -15.135 1.00 41.38 131 VAL A CA 1
ATOM 1068 C C . VAL A 1 131 ? 10.456 17.047 -16.419 1.00 41.38 131 VAL A C 1
ATOM 1070 O O . VAL A 1 131 ? 10.569 18.219 -16.755 1.00 41.38 131 VAL A O 1
ATOM 1073 N N . ASP A 1 132 ? 9.648 16.194 -17.062 1.00 33.94 132 ASP A N 1
ATOM 1074 C CA . ASP A 1 132 ? 8.962 16.558 -18.318 1.00 33.94 132 ASP A CA 1
ATOM 1075 C C . ASP A 1 132 ? 7.425 16.699 -18.216 1.00 33.94 132 ASP A C 1
ATOM 1077 O O . ASP A 1 132 ? 6.803 17.214 -19.141 1.00 33.94 132 ASP A O 1
ATOM 1081 N N . GLU A 1 133 ? 6.783 16.304 -17.106 1.00 40.78 133 GLU A N 1
ATOM 1082 C CA . GLU A 1 133 ? 5.304 16.276 -16.997 1.00 40.78 133 GLU A CA 1
ATOM 1083 C C . GLU A 1 133 ? 4.754 16.747 -15.634 1.00 40.78 133 GLU A C 1
ATOM 1085 O O . GLU A 1 133 ? 3.653 16.375 -15.224 1.00 40.78 133 GLU A O 1
ATOM 1090 N N . PHE A 1 134 ? 5.502 17.572 -14.896 1.00 40.47 134 PHE A N 1
ATOM 1091 C CA . PHE A 1 134 ? 4.960 18.239 -13.711 1.00 40.47 134 PHE A CA 1
ATOM 1092 C C . PHE A 1 134 ? 4.316 19.571 -14.112 1.00 40.47 134 PHE A C 1
ATOM 1094 O O . PHE A 1 134 ? 5.011 20.545 -14.408 1.00 40.47 134 PHE A O 1
ATOM 1101 N N . ASP A 1 135 ? 2.982 19.632 -14.102 1.00 44.38 135 ASP A N 1
ATOM 1102 C CA . ASP A 1 135 ? 2.276 20.911 -14.064 1.00 44.38 135 ASP A CA 1
ATOM 1103 C C . ASP A 1 135 ? 2.675 21.629 -12.767 1.00 44.38 135 ASP A C 1
ATOM 1105 O O . ASP A 1 135 ? 2.249 21.280 -11.665 1.00 44.38 135 ASP A O 1
ATOM 1109 N N . SER A 1 136 ? 3.536 22.639 -12.904 1.00 40.06 136 SER A N 1
ATOM 1110 C CA . SER A 1 136 ? 4.063 23.443 -11.795 1.00 40.06 136 SER A CA 1
ATOM 1111 C C . SER A 1 136 ? 2.993 24.208 -10.994 1.00 40.06 136 SER A C 1
ATOM 1113 O O . SER A 1 136 ? 3.327 24.946 -10.061 1.00 40.06 136 SER A O 1
ATOM 1115 N N . SER A 1 137 ? 1.712 24.066 -11.346 1.00 40.69 137 SER A N 1
ATOM 1116 C CA . SER A 1 137 ? 0.592 24.704 -10.665 1.00 40.69 137 SER A CA 1
ATOM 1117 C C . SER A 1 137 ? 0.046 23.933 -9.452 1.00 40.69 137 SER A C 1
ATOM 1119 O O . SER A 1 137 ? -0.615 24.564 -8.622 1.00 40.69 137 SER A O 1
ATOM 1121 N N . ASP A 1 138 ? 0.399 22.654 -9.253 1.00 46.69 138 ASP A N 1
ATOM 1122 C CA . ASP A 1 138 ? -0.032 21.843 -8.096 1.00 46.69 138 ASP A CA 1
ATOM 1123 C C . ASP A 1 138 ? 0.722 22.232 -6.800 1.00 46.69 138 ASP A C 1
ATOM 1125 O O . ASP A 1 138 ? 1.549 21.514 -6.234 1.00 46.69 138 ASP A O 1
ATOM 1129 N N . LYS A 1 139 ? 0.425 23.438 -6.299 1.00 43.72 139 LYS A N 1
ATOM 1130 C CA . LYS A 1 139 ? 1.001 24.064 -5.090 1.00 43.72 139 LYS A CA 1
ATOM 1131 C C . LYS A 1 139 ? 0.477 23.483 -3.772 1.00 43.72 139 LYS A C 1
ATOM 1133 O O . LYS A 1 139 ? 0.818 23.989 -2.700 1.00 43.72 139 LYS A O 1
ATOM 1138 N N . GLU A 1 140 ? -0.376 22.467 -3.831 1.00 41.22 140 GLU A N 1
ATOM 1139 C CA . GLU A 1 140 ? -1.081 21.935 -2.664 1.00 41.22 140 GLU A CA 1
ATOM 1140 C C . GLU A 1 140 ? -0.253 20.890 -1.899 1.00 41.22 140 GLU A C 1
ATOM 1142 O O . GLU A 1 140 ? -0.295 20.842 -0.672 1.00 41.22 140 GLU A O 1
ATOM 1147 N N . TRP A 1 141 ? 0.610 20.133 -2.584 1.00 44.19 141 TRP A N 1
ATOM 1148 C CA . TRP A 1 141 ? 1.355 19.032 -1.958 1.00 44.19 141 TRP A CA 1
ATOM 1149 C C . TRP A 1 141 ? 2.409 19.487 -0.935 1.00 44.19 141 TRP A C 1
ATOM 1151 O O . TRP A 1 141 ? 2.602 18.846 0.098 1.00 44.19 141 TRP A O 1
ATOM 1161 N N . ASN A 1 142 ? 3.035 20.648 -1.149 1.00 38.12 142 ASN A N 1
ATOM 1162 C CA . ASN A 1 142 ? 4.007 21.197 -0.197 1.00 38.12 142 ASN A CA 1
ATOM 1163 C C . ASN A 1 142 ? 3.363 21.707 1.109 1.00 38.12 142 ASN A C 1
ATOM 1165 O O . ASN A 1 142 ? 4.089 22.105 2.018 1.00 38.12 142 ASN A O 1
ATOM 1169 N N . LYS A 1 143 ? 2.024 21.704 1.223 1.00 41.00 143 LYS A N 1
ATOM 1170 C CA . LYS A 1 143 ? 1.293 22.192 2.404 1.00 41.00 143 LYS A CA 1
ATOM 1171 C C . LYS A 1 143 ? 0.753 21.091 3.319 1.00 41.00 143 LYS A C 1
ATOM 1173 O O . LYS A 1 143 ? 0.506 21.375 4.484 1.00 41.00 143 LYS A O 1
ATOM 1178 N N . THR A 1 144 ? 0.615 19.845 2.859 1.00 39.47 144 THR A N 1
ATOM 1179 C CA . THR A 1 144 ? -0.025 18.777 3.662 1.00 39.47 144 THR A CA 1
ATOM 1180 C C . THR A 1 144 ? 0.943 18.040 4.601 1.00 39.47 144 THR A C 1
ATOM 1182 O O . THR A 1 144 ? 0.549 17.142 5.340 1.00 39.47 144 THR A O 1
ATOM 1185 N N . SER A 1 145 ? 2.219 18.439 4.653 1.00 40.38 145 SER A N 1
ATOM 1186 C CA . SER A 1 145 ? 3.189 17.933 5.638 1.00 40.38 145 SER A CA 1
ATOM 1187 C C . SER A 1 145 ? 3.072 18.649 6.993 1.00 40.38 145 SER A C 1
ATOM 1189 O O . SER A 1 145 ? 4.055 19.219 7.436 1.00 40.38 145 SER A O 1
ATOM 1191 N N . THR A 1 146 ? 1.907 18.619 7.647 1.00 34.97 146 THR A N 1
ATOM 1192 C CA . THR A 1 146 ? 1.770 18.712 9.120 1.00 34.97 146 THR A CA 1
ATOM 1193 C C . THR A 1 146 ? 0.308 18.487 9.518 1.00 34.97 146 THR A C 1
ATOM 1195 O O . THR A 1 146 ? -0.506 19.402 9.435 1.00 34.97 146 THR A O 1
ATOM 1198 N N . MET A 1 147 ? -0.015 17.290 10.004 1.00 29.41 147 MET A N 1
ATOM 1199 C CA . MET A 1 147 ? -1.048 17.109 11.031 1.00 29.41 147 MET A CA 1
ATOM 1200 C C . MET A 1 147 ? -0.308 16.815 12.344 1.00 29.41 147 MET A C 1
ATOM 1202 O O . MET A 1 147 ? 0.728 16.142 12.302 1.00 29.41 147 MET A O 1
ATOM 1206 N N . PRO A 1 148 ? -0.760 17.351 13.490 1.00 27.61 148 PRO A N 1
ATOM 1207 C CA . PRO A 1 148 ? -0.038 17.229 14.746 1.00 27.61 148 PRO A CA 1
ATOM 1208 C C . PRO A 1 148 ? 0.016 15.765 15.181 1.00 27.61 148 PRO A C 1
ATOM 1210 O O . PRO A 1 148 ? -1.007 15.113 15.369 1.00 27.61 148 PRO A O 1
ATOM 1213 N N . VAL A 1 149 ? 1.234 15.264 15.373 1.00 29.98 149 VAL A N 1
ATOM 1214 C CA . VAL A 1 149 ? 1.472 14.096 16.215 1.00 29.98 149 VAL A CA 1
ATOM 1215 C C . VAL A 1 149 ? 1.032 14.502 17.619 1.00 29.98 149 VAL A C 1
ATOM 1217 O O . VAL A 1 149 ? 1.632 15.400 18.212 1.00 29.98 149 VAL A O 1
ATOM 1220 N N . SER A 1 150 ? -0.024 13.888 18.150 1.00 29.83 150 SER A N 1
ATOM 1221 C CA . SER A 1 150 ? -0.351 13.982 19.572 1.00 29.83 150 SER A CA 1
ATOM 1222 C C . SER A 1 150 ? 0.731 13.241 20.361 1.00 29.83 150 SER A C 1
ATOM 1224 O O . SER A 1 150 ? 0.596 12.065 20.690 1.00 29.83 150 SER A O 1
ATOM 1226 N N . ASN A 1 151 ? 1.845 13.924 20.605 1.00 28.73 151 ASN A N 1
ATOM 1227 C CA . ASN A 1 151 ? 2.831 13.525 21.593 1.00 28.73 151 ASN A CA 1
ATOM 1228 C C . ASN A 1 151 ? 2.295 13.923 22.971 1.00 28.73 151 ASN A C 1
ATOM 1230 O O . ASN A 1 151 ? 2.586 15.018 23.442 1.00 28.73 151 ASN A O 1
ATOM 1234 N N . GLU A 1 152 ? 1.542 13.042 23.623 1.00 29.64 152 GLU A N 1
ATOM 1235 C CA . GLU A 1 152 ? 1.462 13.059 25.084 1.00 29.64 152 GLU A CA 1
ATOM 1236 C C . GLU A 1 152 ? 2.149 11.801 25.632 1.00 29.64 152 GLU A C 1
ATOM 1238 O O . GLU A 1 152 ? 1.741 10.683 25.308 1.00 29.64 152 GLU A O 1
ATOM 1243 N N . PRO A 1 153 ? 3.219 11.942 26.433 1.00 31.53 153 PRO A N 1
ATOM 1244 C CA . PRO A 1 153 ? 3.798 10.820 27.147 1.00 31.53 153 PRO A CA 1
ATOM 1245 C C . PRO A 1 153 ? 2.888 10.432 28.318 1.00 31.53 153 PRO A C 1
ATOM 1247 O O . PRO A 1 153 ? 2.620 11.228 29.215 1.00 31.53 153 PRO A O 1
ATOM 1250 N N . HIS A 1 154 ? 2.459 9.170 28.348 1.00 32.28 154 HIS A N 1
ATOM 1251 C CA . HIS A 1 154 ? 1.894 8.565 29.548 1.00 32.28 154 HIS A CA 1
ATOM 1252 C C . HIS A 1 154 ? 2.946 8.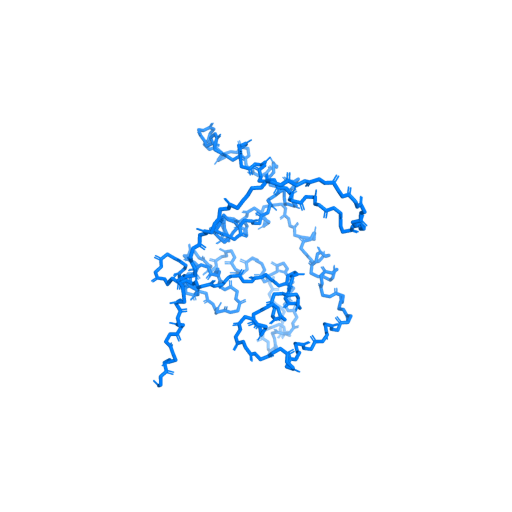562 30.668 1.00 32.28 154 HIS A C 1
ATOM 1254 O O . HIS A 1 154 ? 3.918 7.809 30.617 1.00 32.28 154 HIS A O 1
ATOM 1260 N N . GLY A 1 155 ? 2.740 9.394 31.690 1.00 27.58 155 GLY A N 1
ATOM 1261 C CA . GLY A 1 155 ? 3.610 9.459 32.859 1.00 27.58 155 GLY A CA 1
ATOM 1262 C C . GLY A 1 155 ? 3.023 10.282 34.005 1.00 27.58 155 GLY A C 1
ATOM 1263 O O . GLY A 1 155 ? 3.276 11.471 34.094 1.00 27.58 155 GLY A O 1
ATOM 1264 N N . LEU A 1 156 ? 2.292 9.592 34.887 1.00 29.41 156 LEU A N 1
ATOM 1265 C CA . LEU A 1 156 ? 2.099 9.860 36.323 1.00 29.41 156 LEU A CA 1
ATOM 1266 C C . LEU A 1 156 ? 1.569 11.244 36.760 1.00 29.41 156 LEU A C 1
ATOM 1268 O O . LEU A 1 156 ? 2.284 12.232 36.883 1.00 29.41 156 LEU A O 1
ATOM 1272 N N . VAL A 1 157 ? 0.293 11.223 37.149 1.00 29.36 157 VAL A N 1
ATOM 1273 C CA . VAL A 1 157 ? -0.399 12.221 37.974 1.00 29.36 157 VAL A CA 1
ATOM 1274 C C . VAL A 1 157 ? 0.302 12.391 39.327 1.00 29.36 157 VAL A C 1
ATOM 1276 O O . VAL A 1 157 ? 0.546 11.397 40.007 1.00 29.36 157 VAL A O 1
ATOM 1279 N N . ASN A 1 158 ? 0.517 13.640 39.760 1.00 25.62 158 ASN A N 1
ATOM 1280 C CA . ASN A 1 158 ? 0.387 14.018 41.168 1.00 25.62 158 ASN A CA 1
ATOM 1281 C C . ASN A 1 158 ? -0.006 15.496 41.357 1.00 25.62 158 ASN A C 1
ATOM 1283 O O . ASN A 1 158 ? 0.690 16.407 40.930 1.00 25.62 158 ASN A O 1
ATOM 1287 N N . SER A 1 159 ? -1.118 15.628 42.083 1.00 27.44 159 SER A N 1
ATOM 1288 C CA . SER A 1 159 ? -1.628 16.719 42.921 1.00 27.44 159 SER A CA 1
ATOM 1289 C C . SER A 1 159 ? -2.087 18.062 42.318 1.00 27.44 159 SER A C 1
ATOM 1291 O O . SER A 1 159 ? -1.318 18.885 41.839 1.00 27.44 159 SER A O 1
ATOM 1293 N N . SER A 1 160 ? -3.382 18.305 42.578 1.00 27.86 160 SER A N 1
ATOM 1294 C CA . SER A 1 160 ? -3.997 19.566 43.026 1.00 27.86 160 SER A CA 1
ATOM 1295 C C . SER A 1 160 ? -3.919 20.778 42.097 1.00 27.86 160 SER A C 1
ATOM 1297 O O . SER A 1 160 ? -2.932 21.500 42.123 1.00 27.86 160 SER A O 1
ATOM 1299 N N . THR A 1 161 ? -5.029 21.088 41.423 1.00 29.81 161 THR A N 1
ATOM 1300 C CA . THR A 1 161 ? -5.991 22.123 41.855 1.00 29.81 161 THR A CA 1
ATOM 1301 C C . THR A 1 161 ? -7.267 22.066 41.005 1.00 29.81 161 THR A C 1
ATOM 1303 O O . THR A 1 161 ? -7.355 21.392 39.985 1.00 29.81 161 THR A O 1
ATOM 1306 N N . GLU A 1 162 ? -8.287 22.701 41.556 1.00 27.34 162 GLU A N 1
ATOM 1307 C CA . GLU A 1 162 ? -9.721 22.575 41.347 1.00 27.34 162 GLU A CA 1
ATOM 1308 C C . GLU A 1 162 ? -10.268 23.464 40.213 1.00 27.34 162 GLU A C 1
ATOM 1310 O O . GLU A 1 162 ? -9.626 24.424 39.793 1.00 27.34 162 GLU A O 1
ATOM 1315 N N . SER A 1 163 ? -11.524 23.184 39.836 1.00 26.00 163 SER A N 1
ATOM 1316 C CA . SER A 1 163 ? -12.499 24.037 39.128 1.00 26.00 163 SER A CA 1
ATOM 1317 C C . SER A 1 163 ? -12.493 24.043 37.585 1.00 26.00 163 SER A C 1
ATOM 1319 O O . SER A 1 163 ? -11.793 24.791 36.916 1.00 26.00 163 SER A O 1
ATOM 1321 N N . THR A 1 164 ? -13.382 23.265 36.965 1.00 29.05 164 THR A N 1
ATOM 1322 C CA . THR A 1 164 ? -14.758 23.691 36.622 1.00 29.05 164 THR A CA 1
ATOM 1323 C C . THR A 1 164 ? -15.412 22.659 35.701 1.00 29.05 164 THR A C 1
ATOM 1325 O O . THR A 1 164 ? -14.842 22.202 34.715 1.00 29.05 164 THR A O 1
ATOM 1328 N N . GLU A 1 165 ? -16.630 22.268 36.063 1.00 28.05 165 GLU A N 1
ATOM 1329 C CA . GLU A 1 165 ? -17.490 21.369 35.305 1.00 28.05 165 GLU A CA 1
ATOM 1330 C C . GLU A 1 165 ? -17.886 21.981 33.954 1.00 28.05 165 GLU A C 1
ATOM 1332 O O . GLU A 1 165 ? -18.349 23.117 33.873 1.00 28.05 165 GLU A O 1
ATOM 1337 N N . THR A 1 166 ? -17.818 21.185 32.890 1.00 27.25 166 THR A N 1
ATOM 1338 C CA . THR A 1 166 ? -18.767 21.298 31.777 1.00 27.25 166 THR A CA 1
ATOM 1339 C C . THR A 1 166 ? -19.257 19.904 31.422 1.00 27.25 166 THR A C 1
ATOM 1341 O O . THR A 1 166 ? -18.602 19.120 30.741 1.00 27.25 166 THR A O 1
ATOM 1344 N N . VAL A 1 167 ? -20.438 19.586 31.945 1.00 29.47 167 VAL A N 1
ATOM 1345 C CA . VAL A 1 167 ? -21.230 18.419 31.570 1.00 29.47 167 VAL A CA 1
ATOM 1346 C C . VAL A 1 167 ? -21.712 18.623 30.133 1.00 29.47 167 VAL A C 1
ATOM 1348 O O . VAL A 1 167 ? -22.635 19.396 29.886 1.00 29.47 167 VAL A O 1
ATOM 1351 N N . ALA A 1 168 ? -21.109 17.917 29.176 1.00 31.50 168 ALA A N 1
ATOM 1352 C CA . ALA A 1 168 ? -21.697 17.704 27.859 1.00 31.50 168 ALA A CA 1
ATOM 1353 C C . ALA A 1 168 ? -22.236 16.272 27.796 1.00 31.50 168 ALA A C 1
ATOM 1355 O O . ALA A 1 168 ? -21.508 15.293 27.656 1.00 31.50 168 ALA A O 1
ATOM 1356 N N . SER A 1 169 ? -23.550 16.209 27.982 1.00 28.44 169 SER A N 1
ATOM 1357 C CA . SER A 1 169 ? -24.424 15.045 27.957 1.00 28.44 169 SER A CA 1
ATOM 1358 C C . SER A 1 169 ? -24.097 14.021 26.863 1.00 28.44 169 SER A C 1
ATOM 1360 O O . SER A 1 169 ? -23.990 14.345 25.678 1.00 28.44 169 SER A O 1
ATOM 1362 N N . SER A 1 170 ? -24.034 12.763 27.298 1.00 29.27 170 SER A N 1
ATOM 1363 C CA . SER A 1 170 ? -24.071 11.560 26.476 1.00 29.27 170 SER A CA 1
ATOM 1364 C C . SER A 1 170 ? -25.220 11.612 25.465 1.00 29.27 170 SER A C 1
ATOM 1366 O O . SER A 1 170 ? -26.394 11.715 25.826 1.00 29.27 170 SER A O 1
ATOM 1368 N N . LYS A 1 171 ? -24.892 11.464 24.181 1.00 31.72 171 LYS A N 1
ATOM 1369 C CA . LYS A 1 171 ? -25.823 10.881 23.216 1.00 31.72 171 LYS A CA 1
ATOM 1370 C C . LYS A 1 171 ? -25.305 9.503 22.841 1.00 31.72 171 LYS A C 1
ATOM 1372 O O . LYS A 1 171 ? -24.528 9.358 21.903 1.00 31.72 171 LYS A O 1
ATOM 1377 N N . ASN A 1 172 ? -25.798 8.508 23.577 1.00 33.50 172 ASN A N 1
ATOM 1378 C CA . ASN A 1 172 ? -25.944 7.132 23.117 1.00 33.50 172 ASN A CA 1
ATOM 1379 C C . ASN A 1 172 ? -26.456 7.130 21.668 1.00 33.50 172 ASN A C 1
ATOM 1381 O O . ASN A 1 172 ? -27.640 7.366 21.422 1.00 33.50 172 ASN A O 1
ATOM 1385 N N . LYS A 1 173 ? -25.582 6.837 20.706 1.00 36.12 173 LYS A N 1
ATOM 1386 C CA . LYS A 1 173 ? -26.004 6.254 19.437 1.00 36.12 173 LYS A CA 1
ATOM 1387 C C . LYS A 1 173 ? -25.694 4.771 19.523 1.00 36.12 173 LYS A C 1
ATOM 1389 O O . LYS A 1 173 ? -24.566 4.354 19.294 1.00 36.12 173 LYS A O 1
ATOM 1394 N N . SER A 1 174 ? -26.709 3.991 19.889 1.00 33.50 174 SER A N 1
ATOM 1395 C CA . SER A 1 174 ? -26.727 2.566 19.582 1.00 33.50 174 SER A CA 1
ATOM 1396 C C . SER A 1 174 ? -26.476 2.402 18.088 1.00 33.50 174 SER A C 1
ATOM 1398 O O . SER A 1 174 ? -27.255 2.893 17.269 1.00 33.50 174 SER A O 1
ATOM 1400 N N . LEU A 1 175 ? -25.387 1.721 17.749 1.00 37.16 175 LEU A N 1
ATOM 1401 C CA . LEU A 1 175 ? -25.182 1.156 16.425 1.00 37.16 175 LEU A CA 1
ATOM 1402 C C . LEU A 1 175 ? -26.324 0.156 16.169 1.00 37.16 175 LEU A C 1
ATOM 1404 O O . LEU A 1 175 ? -26.547 -0.727 17.005 1.00 37.16 175 LEU A O 1
ATOM 1408 N N . PRO A 1 176 ? -27.102 0.293 15.083 1.00 32.19 176 PRO A N 1
ATOM 1409 C CA . PRO A 1 176 ? -28.131 -0.679 14.770 1.00 32.19 176 PRO A CA 1
ATOM 1410 C C . PRO A 1 176 ? -27.466 -1.993 14.346 1.00 32.19 176 PRO A C 1
ATOM 1412 O O . PRO A 1 176 ? -26.749 -2.053 13.351 1.00 32.19 176 PRO A O 1
ATOM 1415 N N . LEU A 1 177 ? -27.733 -3.051 15.114 1.00 34.25 177 LEU A N 1
ATOM 1416 C CA . LEU A 1 177 ? -27.511 -4.435 14.709 1.00 34.25 177 LEU A CA 1
ATOM 1417 C C . LEU A 1 177 ? -28.331 -4.701 13.440 1.00 34.25 177 LEU A C 1
ATOM 1419 O O . LEU A 1 177 ? -29.561 -4.758 13.493 1.00 34.25 177 LEU A O 1
ATOM 1423 N N . VAL A 1 178 ? -27.654 -4.842 12.302 1.00 41.78 178 VAL A N 1
ATOM 1424 C CA . VAL A 1 178 ? -28.269 -5.354 11.075 1.00 41.78 178 VAL A CA 1
ATOM 1425 C C . VAL A 1 178 ? -28.516 -6.850 11.288 1.00 41.78 178 VAL A C 1
ATOM 1427 O O . VAL A 1 178 ? -27.575 -7.604 11.534 1.00 41.78 178 VAL A O 1
ATOM 1430 N N . ARG A 1 179 ? -29.796 -7.237 11.287 1.00 36.38 179 ARG A N 1
ATOM 1431 C CA . ARG A 1 179 ? -30.257 -8.631 11.218 1.00 36.38 179 ARG A CA 1
ATOM 1432 C C . ARG A 1 179 ? -30.126 -9.173 9.804 1.00 36.38 179 ARG A C 1
ATOM 1434 O O . ARG A 1 179 ? -30.369 -8.378 8.869 1.00 36.38 179 ARG A O 1
#

Foldseek 3Di:
DDDPCCVPPVPPDAPQNVLVVCLVVCPPLLPDDPVPRQVCNVVVCVVDDDPDDDDPVCCQVRVCVVCVVVVNNVDHDDDDDDDCPVVVVVVSLVPYALVSLQSSCVSRVVSCVVVVPDCVVVCVSPVVVCPPPDPPPPPPPVPPPDDDDPPDDPDDDDDDDDDDDDDDDDDDDDDDDDD

pLDDT: mean 72.18, std 25.84, range [25.62, 96.88]

Sequence (179 aa):
RPTNHSLSHGDDVTFSEFANFLIKNGSDGAEMNEHWRPVHHLCQPCKINYDFIGKHETLYEDANLLLKEMGVPDVKFPSPPVSETRQRITKQFLNLSHTTIAQLYKLFQMDFKLFNYDLKAVSNSITYVYVDEFDSSDKEWNKTSTMPVSNEPHGLVNSSTESTETVASSKNKSLPLVR

Radius of gyration: 22.99 Å; chains: 1; bounding box: 46×49×67 Å

Secondary structure (DSSP, 8-state):
---HHHHHH-----HHHHHHHHHHH-TTSTTS-TTTS-HHHHH-TTTS--S----GGGHHHHHHHHHHHTT-TT--PPPPPP--HHHHHHHHHHTS-HHHHHHHHHHHHHHHHHTT--THHHHHHHTTTTTSS--TT-TTGGG-S----------------------------PPP---